Protein AF-A0A973CIN6-F1 (afdb_monomer_lite)

Sequence (72 aa):
IDLLPALPDAWNSGSVRGLVLRGGLTIDIEWEDGVLKSATLHASHDCDIPLVYGHQRKEFSLKAGEEIDITW

Secondary structure (DSSP, 8-state):
-EESTT--TT-SEEEEEEEEETTTEEEEEEEETTEEEEEEEEESS-EEEEEEETTEEEEEEEPTT-EEEE--

Radius of gyration: 12.01 Å; chains: 1; bounding box: 27×19×31 Å

pLDDT: mean 74.27, std 10.74, range [41.84, 87.38]

Structure (mmCIF, N/CA/C/O backbone):
data_AF-A0A973CIN6-F1
#
_entry.id   AF-A0A973CIN6-F1
#
loop_
_atom_site.group_PDB
_atom_site.id
_atom_site.type_symbol
_atom_site.label_atom_id
_atom_site.label_alt_id
_atom_site.label_comp_id
_atom_site.label_asym_id
_atom_site.label_entity_id
_atom_site.label_seq_id
_atom_site.pdbx_PDB_ins_code
_atom_site.Cartn_x
_atom_site.Cartn_y
_atom_site.Cartn_z
_atom_site.occupancy
_atom_site.B_iso_or_equiv
_atom_site.auth_seq_id
_atom_site.auth_comp_id
_atom_site.auth_asym_id
_atom_site.auth_atom_id
_atom_site.pdbx_PDB_model_num
ATOM 1 N N . ILE A 1 1 ? -4.125 -7.535 -0.756 1.00 55.78 1 ILE A N 1
ATOM 2 C CA . ILE A 1 1 ? -4.068 -6.502 -1.815 1.00 55.78 1 ILE A CA 1
ATOM 3 C C . ILE A 1 1 ? -2.642 -6.455 -2.288 1.00 55.78 1 ILE A C 1
ATOM 5 O O . ILE A 1 1 ? -1.768 -6.261 -1.452 1.00 55.78 1 ILE A O 1
ATOM 9 N N . ASP A 1 2 ? -2.429 -6.663 -3.578 1.00 53.38 2 ASP A N 1
ATOM 10 C CA . ASP A 1 2 ? -1.098 -6.663 -4.166 1.00 53.38 2 ASP A CA 1
ATOM 11 C C . ASP A 1 2 ? -0.793 -5.272 -4.711 1.00 53.38 2 ASP A C 1
ATOM 13 O O . ASP A 1 2 ? -1.422 -4.795 -5.658 1.00 53.38 2 ASP A O 1
ATOM 17 N N . LEU A 1 3 ? 0.157 -4.606 -4.067 1.00 53.91 3 LEU A N 1
ATOM 18 C CA . LEU A 1 3 ? 0.760 -3.375 -4.538 1.00 53.91 3 LEU A CA 1
ATOM 19 C C . LEU A 1 3 ? 1.838 -3.714 -5.558 1.00 53.91 3 LEU A C 1
ATOM 21 O O . LEU A 1 3 ? 2.784 -4.439 -5.256 1.00 53.91 3 LEU A O 1
ATOM 25 N N . LEU A 1 4 ? 1.690 -3.139 -6.752 1.00 58.31 4 LEU A N 1
ATOM 26 C CA . LEU A 1 4 ? 2.645 -3.248 -7.855 1.00 58.31 4 LEU A CA 1
ATOM 27 C C . LEU A 1 4 ? 2.964 -4.708 -8.269 1.00 58.31 4 LEU A C 1
ATOM 29 O O . LEU A 1 4 ? 4.135 -5.061 -8.383 1.00 58.31 4 LEU A O 1
ATOM 33 N N . PRO A 1 5 ? 1.964 -5.571 -8.554 1.00 46.69 5 PRO A N 1
ATOM 34 C CA . PRO A 1 5 ? 2.222 -6.962 -8.951 1.00 46.69 5 PRO A CA 1
ATOM 35 C C . PRO A 1 5 ? 2.936 -7.088 -10.307 1.00 46.69 5 PRO A C 1
ATOM 37 O O . PRO A 1 5 ? 3.467 -8.144 -10.636 1.00 46.69 5 PRO A O 1
ATOM 40 N N . ALA A 1 6 ? 2.923 -6.027 -11.114 1.00 41.84 6 ALA A N 1
ATOM 41 C CA . ALA A 1 6 ? 3.470 -6.009 -12.460 1.00 41.84 6 ALA A CA 1
ATOM 42 C C . ALA A 1 6 ? 3.898 -4.588 -12.836 1.00 41.84 6 ALA A C 1
ATOM 44 O O . ALA A 1 6 ? 3.404 -4.058 -13.827 1.00 41.84 6 ALA A O 1
ATOM 45 N N . LEU A 1 7 ? 4.749 -3.936 -12.031 1.00 50.84 7 LEU A N 1
ATOM 46 C CA . LEU A 1 7 ? 5.381 -2.698 -12.490 1.00 50.84 7 LEU A CA 1
ATOM 47 C C . LEU A 1 7 ? 6.204 -3.061 -13.738 1.00 50.84 7 LEU A C 1
ATOM 49 O O . LEU A 1 7 ? 7.166 -3.823 -13.619 1.00 50.84 7 LEU A O 1
ATOM 53 N N . PRO A 1 8 ? 5.828 -2.612 -14.947 1.00 51.72 8 PRO A N 1
ATOM 54 C CA . PRO A 1 8 ? 6.717 -2.750 -16.080 1.00 51.72 8 PRO A CA 1
ATOM 55 C C . PRO A 1 8 ? 7.927 -1.867 -15.769 1.00 51.72 8 PRO A C 1
ATOM 57 O O . PRO A 1 8 ? 7.748 -0.745 -15.295 1.00 51.72 8 PRO A O 1
ATOM 60 N N . ASP A 1 9 ? 9.132 -2.334 -16.084 1.00 54.75 9 ASP A N 1
ATOM 61 C CA . ASP A 1 9 ? 10.402 -1.591 -15.950 1.00 54.75 9 ASP A CA 1
ATOM 62 C C . ASP A 1 9 ? 10.324 -0.145 -16.511 1.00 54.75 9 ASP A C 1
ATOM 64 O O . ASP A 1 9 ? 11.082 0.738 -16.139 1.00 54.75 9 ASP A O 1
ATOM 68 N N . ALA A 1 10 ? 9.340 0.124 -17.378 1.00 55.03 10 ALA A N 1
ATOM 69 C CA . ALA A 1 10 ? 9.032 1.419 -17.972 1.00 55.03 10 ALA A CA 1
ATOM 70 C C . ALA A 1 10 ? 8.517 2.516 -17.010 1.00 55.03 10 ALA A C 1
ATOM 72 O O . ALA A 1 10 ? 8.488 3.681 -17.412 1.00 55.03 10 ALA A O 1
ATOM 73 N N . TRP A 1 11 ? 8.070 2.203 -15.788 1.00 63.38 11 TRP A N 1
ATOM 74 C CA . TRP A 1 11 ? 7.599 3.212 -14.822 1.00 63.38 11 TRP A CA 1
ATOM 75 C C . TRP A 1 11 ? 8.630 3.460 -13.717 1.00 63.38 11 TRP A C 1
ATOM 77 O O . TRP A 1 11 ? 8.418 3.058 -12.575 1.00 63.38 11 TRP A O 1
ATOM 87 N N . ASN A 1 12 ? 9.718 4.174 -14.049 1.00 63.31 12 ASN A N 1
ATOM 88 C CA . ASN A 1 12 ? 10.737 4.587 -13.073 1.00 63.31 12 ASN A CA 1
ATOM 89 C C . ASN A 1 12 ? 10.112 5.308 -11.875 1.00 63.31 12 ASN A C 1
ATOM 91 O O . ASN A 1 12 ? 10.399 4.951 -10.745 1.00 63.31 12 ASN A O 1
ATOM 95 N N . SER A 1 13 ? 9.247 6.298 -12.07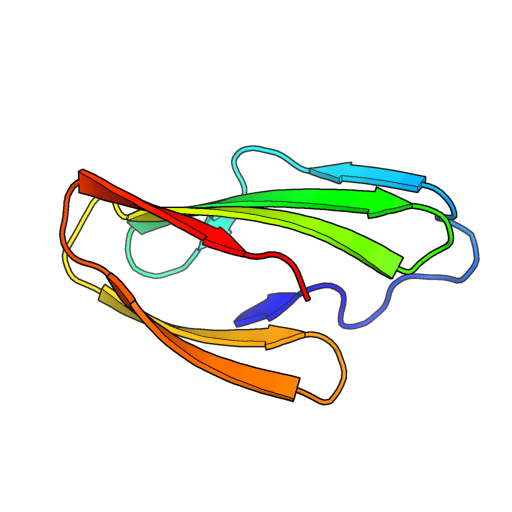5 1.00 76.62 13 SER A N 1
ATOM 96 C CA . SER A 1 13 ? 8.689 7.078 -10.968 1.00 76.62 13 SER A CA 1
ATOM 97 C C . SER A 1 13 ? 7.253 7.503 -11.234 1.00 76.62 13 SER A C 1
ATOM 99 O O . SER A 1 13 ? 6.859 7.771 -12.371 1.00 76.62 13 SER A O 1
ATOM 101 N N . GLY A 1 14 ? 6.455 7.536 -10.172 1.00 78.94 14 GLY A N 1
ATOM 102 C CA . GLY A 1 14 ? 5.044 7.875 -10.243 1.00 78.94 14 GLY A CA 1
ATOM 103 C C . GLY A 1 14 ? 4.406 7.963 -8.864 1.00 78.94 14 GLY A C 1
ATOM 104 O O . GLY A 1 14 ? 4.958 7.525 -7.857 1.00 78.94 14 GLY A O 1
ATOM 105 N N . SER A 1 15 ? 3.217 8.546 -8.826 1.00 81.31 15 SER A N 1
ATOM 106 C CA . SER A 1 15 ? 2.358 8.516 -7.654 1.00 81.31 15 SER A CA 1
ATOM 107 C C . SER A 1 15 ? 0.947 8.153 -8.079 1.00 81.31 15 SER A C 1
ATOM 109 O O . SER A 1 15 ? 0.447 8.589 -9.119 1.00 81.31 15 SER A O 1
ATOM 111 N N . VAL A 1 16 ? 0.306 7.321 -7.275 1.00 81.88 16 VAL A N 1
ATOM 112 C CA . VAL A 1 16 ? -1.105 7.001 -7.396 1.00 81.88 16 VAL A CA 1
ATOM 113 C C . VAL A 1 16 ? -1.770 7.381 -6.091 1.00 81.88 16 VAL A C 1
ATOM 115 O O . VAL A 1 16 ? -1.290 7.044 -5.015 1.00 81.88 16 VAL A O 1
ATOM 118 N N . ARG A 1 17 ? -2.856 8.133 -6.186 1.00 83.75 17 ARG A N 1
ATOM 119 C CA . ARG A 1 17 ? -3.570 8.663 -5.031 1.00 83.75 17 ARG A CA 1
ATOM 120 C C . ARG A 1 17 ? -5.032 8.281 -5.110 1.00 83.75 17 ARG A C 1
ATOM 122 O O . ARG A 1 17 ? -5.586 8.213 -6.211 1.00 83.75 17 ARG A O 1
ATOM 129 N N . GLY A 1 18 ? -5.647 8.018 -3.964 1.00 80.19 18 GLY A N 1
ATOM 130 C CA . GLY A 1 18 ? -7.061 7.662 -3.914 1.00 80.19 18 GLY A CA 1
ATOM 131 C C . GLY A 1 18 ? -7.390 6.232 -4.363 1.00 80.19 18 GLY A C 1
ATOM 132 O O . GLY A 1 18 ? -8.500 5.996 -4.848 1.00 80.19 18 GLY A O 1
ATOM 133 N N . LEU A 1 19 ? -6.464 5.270 -4.256 1.00 80.69 19 LEU A N 1
ATOM 134 C CA . LEU A 1 19 ? -6.756 3.886 -4.631 1.00 80.69 19 LEU A CA 1
ATOM 135 C C . LEU A 1 19 ? -7.718 3.276 -3.606 1.00 80.69 19 LEU A C 1
ATOM 137 O O . LEU A 1 19 ? -7.340 2.998 -2.471 1.00 80.69 19 LEU A O 1
ATOM 141 N N . VAL A 1 20 ? -8.970 3.055 -3.995 1.00 78.31 20 VAL A N 1
ATOM 142 C CA . VAL A 1 20 ? -9.953 2.453 -3.092 1.00 78.31 20 VAL A CA 1
ATOM 143 C C . VAL A 1 20 ? -9.782 0.939 -3.081 1.00 78.31 20 VAL A C 1
ATOM 145 O O . VAL A 1 20 ? -9.992 0.242 -4.075 1.00 78.31 20 VAL A O 1
ATOM 148 N N . LEU A 1 21 ? -9.409 0.433 -1.919 1.00 71.88 21 LEU A N 1
ATOM 149 C CA . LEU A 1 21 ? -9.272 -0.970 -1.605 1.00 71.88 21 LEU A CA 1
ATOM 150 C C . LEU A 1 21 ? -10.596 -1.539 -1.095 1.00 71.88 21 LEU A C 1
ATOM 152 O O . LEU A 1 21 ? -11.453 -0.860 -0.516 1.00 71.88 21 LEU A O 1
ATOM 156 N N . ARG A 1 22 ? -10.768 -2.842 -1.318 1.00 74.00 22 ARG A N 1
ATOM 157 C CA . ARG A 1 22 ? -11.951 -3.573 -0.867 1.00 74.00 22 ARG A CA 1
ATOM 158 C C . ARG A 1 22 ? -12.002 -3.533 0.664 1.00 74.00 22 ARG A C 1
ATOM 160 O O . ARG A 1 22 ? -11.048 -3.956 1.301 1.00 74.00 22 ARG A O 1
ATOM 167 N N . GLY A 1 23 ? -13.103 -3.031 1.224 1.00 67.69 23 GLY A N 1
ATOM 168 C CA . GLY A 1 23 ? -13.228 -2.758 2.665 1.00 67.69 23 GLY A CA 1
ATOM 169 C C . GLY A 1 23 ? -13.392 -1.275 3.016 1.00 67.69 23 GLY A C 1
ATOM 170 O O . GLY A 1 23 ? -13.585 -0.952 4.180 1.00 67.69 23 GLY A O 1
ATOM 171 N N . GLY A 1 24 ? -13.380 -0.370 2.028 1.00 76.00 24 GLY A N 1
ATOM 172 C CA . GLY A 1 24 ? -13.556 1.067 2.282 1.00 76.00 24 GLY A CA 1
ATOM 173 C C . GLY A 1 24 ? -12.287 1.715 2.827 1.00 76.00 24 GLY A C 1
ATOM 174 O O . GLY A 1 24 ? -12.342 2.587 3.691 1.00 76.00 24 GLY A O 1
ATOM 175 N N . LEU A 1 25 ? -11.142 1.254 2.337 1.00 80.75 25 LEU A N 1
ATOM 176 C CA . LEU A 1 25 ? -9.845 1.832 2.633 1.00 80.75 25 LEU A CA 1
ATOM 177 C C . LEU A 1 25 ? -9.331 2.525 1.378 1.00 80.75 25 LEU A C 1
ATOM 179 O O . LEU A 1 25 ? -9.531 2.027 0.277 1.00 80.75 25 LEU A O 1
ATOM 183 N N . THR A 1 26 ? -8.699 3.673 1.540 1.00 85.88 26 THR A N 1
ATOM 184 C CA . THR A 1 26 ? -8.061 4.407 0.450 1.00 85.88 26 THR A CA 1
ATOM 185 C C . THR A 1 26 ? -6.559 4.323 0.648 1.00 85.88 26 THR A C 1
ATOM 187 O O . THR A 1 26 ? -6.100 4.385 1.782 1.00 85.88 26 THR A O 1
ATOM 190 N N . ILE A 1 27 ? -5.794 4.122 -0.416 1.00 83.75 27 ILE A N 1
ATOM 191 C CA . ILE A 1 27 ? -4.339 4.105 -0.344 1.00 83.75 27 ILE A CA 1
ATOM 192 C C . ILE A 1 27 ? -3.738 5.036 -1.388 1.00 83.75 27 ILE A C 1
ATOM 194 O O . ILE A 1 27 ? -4.176 5.098 -2.540 1.00 83.75 27 ILE A O 1
ATOM 198 N N . ASP A 1 28 ? -2.708 5.737 -0.960 1.00 87.38 28 ASP A N 1
ATOM 199 C CA . ASP A 1 28 ? -1.925 6.677 -1.729 1.00 87.38 28 ASP A CA 1
ATOM 200 C C . ASP A 1 28 ? -0.501 6.135 -1.746 1.00 87.38 28 ASP A C 1
ATOM 202 O O . ASP A 1 28 ? 0.088 5.925 -0.696 1.00 87.38 28 ASP A O 1
ATOM 206 N N . ILE A 1 29 ? 0.038 5.821 -2.919 1.00 83.94 29 ILE A N 1
ATOM 207 C CA . ILE A 1 29 ? 1.369 5.236 -3.070 1.00 83.94 29 ILE A CA 1
ATOM 208 C C . ILE A 1 29 ? 2.213 6.122 -3.968 1.00 83.94 29 ILE A C 1
ATOM 210 O O . ILE A 1 29 ? 1.788 6.520 -5.051 1.00 83.94 29 ILE A O 1
ATOM 214 N N . GLU A 1 30 ? 3.448 6.355 -3.558 1.00 84.81 30 GLU A N 1
ATOM 215 C CA . GLU A 1 30 ? 4.473 7.036 -4.333 1.00 84.81 30 GLU A CA 1
ATOM 216 C C . GLU A 1 30 ? 5.655 6.081 -4.512 1.00 84.81 30 GLU A C 1
ATOM 218 O O . GLU A 1 30 ? 6.102 5.447 -3.555 1.00 84.81 30 GLU A O 1
ATOM 223 N N . TRP A 1 31 ? 6.155 5.949 -5.738 1.00 83.81 31 TRP A N 1
ATOM 224 C CA . TRP A 1 31 ? 7.319 5.124 -6.056 1.00 83.81 31 TRP A CA 1
ATOM 225 C C . TRP A 1 31 ? 8.297 5.885 -6.945 1.00 83.81 31 TRP A C 1
ATOM 227 O O . TRP A 1 31 ? 7.921 6.733 -7.758 1.00 83.81 31 TRP A O 1
ATOM 237 N N . GLU A 1 32 ? 9.576 5.584 -6.772 1.00 80.19 32 GLU A N 1
ATOM 238 C CA . GLU A 1 32 ? 10.682 6.193 -7.494 1.00 80.19 32 GLU A CA 1
ATOM 239 C C . GLU A 1 32 ? 11.766 5.141 -7.727 1.00 80.19 32 GLU A C 1
ATOM 241 O O . GLU A 1 32 ? 12.058 4.324 -6.860 1.00 80.19 32 GLU A O 1
ATOM 246 N N . ASP A 1 33 ? 12.317 5.129 -8.932 1.00 74.81 33 ASP A N 1
ATOM 247 C CA . ASP A 1 33 ? 13.211 4.096 -9.453 1.00 74.81 33 ASP A CA 1
ATOM 248 C C . ASP A 1 33 ? 12.680 2.649 -9.344 1.00 74.81 33 AS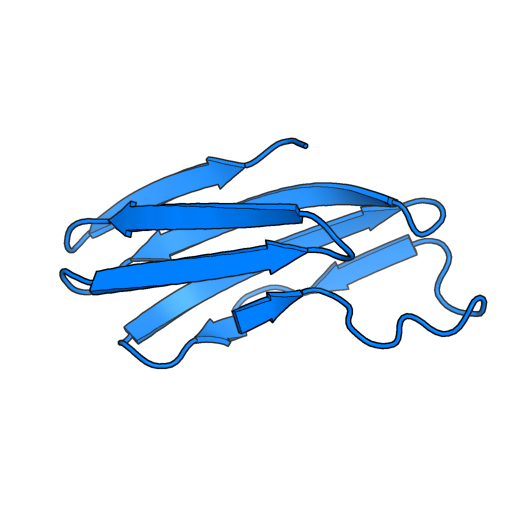P A C 1
ATOM 250 O O . ASP A 1 33 ? 13.420 1.702 -9.094 1.00 74.81 33 ASP A O 1
ATOM 254 N N . GLY A 1 34 ? 11.363 2.465 -9.489 1.00 70.81 34 GLY A N 1
ATOM 255 C CA . GLY A 1 34 ? 10.710 1.162 -9.304 1.00 70.81 34 GLY A CA 1
ATOM 256 C C . GLY A 1 34 ? 10.619 0.695 -7.843 1.00 70.81 34 GLY A C 1
ATOM 257 O O . GLY A 1 34 ? 10.124 -0.403 -7.581 1.00 70.81 34 GLY A O 1
ATOM 258 N N . VAL A 1 35 ? 11.037 1.531 -6.888 1.00 71.88 35 VAL A N 1
ATOM 259 C CA . VAL A 1 35 ? 10.980 1.266 -5.447 1.00 71.88 35 VAL A CA 1
ATOM 260 C C . VAL A 1 35 ? 9.879 2.108 -4.810 1.00 71.88 35 VAL A C 1
ATOM 262 O O . VAL A 1 35 ? 9.743 3.301 -5.080 1.00 71.88 35 VAL A O 1
ATOM 265 N N . LEU A 1 36 ? 9.072 1.493 -3.948 1.00 75.12 36 LEU A N 1
ATOM 266 C CA . LEU A 1 36 ? 8.066 2.205 -3.164 1.00 75.12 36 LEU A CA 1
ATOM 267 C C . LEU A 1 36 ? 8.748 3.219 -2.234 1.00 75.12 36 LEU A C 1
ATOM 269 O O . LEU A 1 36 ? 9.563 2.845 -1.395 1.00 75.12 36 LEU A O 1
ATOM 273 N N . LYS A 1 37 ? 8.407 4.498 -2.380 1.00 83.38 37 LYS A N 1
ATOM 274 C CA . LYS A 1 37 ? 8.970 5.601 -1.594 1.00 83.38 37 LYS A CA 1
ATOM 275 C C . LYS A 1 37 ? 8.144 5.870 -0.340 1.00 83.38 37 LYS A C 1
ATOM 277 O O . LYS A 1 37 ? 8.703 6.008 0.741 1.00 83.38 37 LYS A O 1
ATOM 282 N N . SER A 1 38 ? 6.824 5.925 -0.482 1.00 81.00 38 SER A N 1
ATOM 283 C CA . SER A 1 38 ? 5.876 6.059 0.628 1.00 81.00 38 SER A CA 1
ATOM 284 C C . SER A 1 38 ? 4.530 5.480 0.204 1.0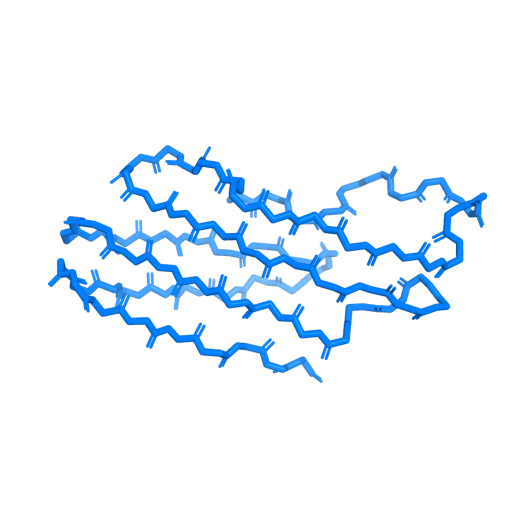0 81.00 38 SER A C 1
ATOM 286 O O . SER A 1 38 ? 4.157 5.544 -0.970 1.00 81.00 38 SER A O 1
ATOM 288 N N . ALA A 1 39 ? 3.816 4.878 1.150 1.00 82.62 39 ALA A N 1
ATOM 289 C CA . ALA A 1 39 ? 2.419 4.531 0.981 1.00 82.62 39 ALA A CA 1
ATOM 290 C C . ALA A 1 39 ? 1.612 4.978 2.198 1.00 82.62 39 ALA A C 1
ATOM 292 O O . ALA A 1 39 ? 1.843 4.504 3.305 1.00 82.62 39 ALA A O 1
ATOM 293 N N . THR A 1 40 ? 0.625 5.838 1.989 1.00 86.50 40 THR A N 1
ATOM 294 C CA . THR A 1 40 ? -0.313 6.278 3.018 1.00 86.50 40 THR A CA 1
ATOM 295 C C . THR A 1 40 ? -1.616 5.509 2.870 1.00 86.50 40 THR A C 1
ATOM 297 O O . THR A 1 40 ? -2.226 5.505 1.804 1.00 86.50 40 THR A O 1
ATOM 300 N N . LEU A 1 41 ? -2.052 4.832 3.928 1.00 84.56 41 LEU A N 1
ATOM 301 C CA . LEU A 1 41 ? -3.351 4.169 3.971 1.00 84.56 41 LEU A CA 1
ATOM 302 C C . LEU A 1 41 ? -4.303 4.986 4.832 1.00 84.56 41 LEU A C 1
ATOM 304 O O . LEU A 1 41 ? -3.958 5.369 5.942 1.00 84.56 41 LEU A O 1
ATOM 308 N N . HIS A 1 42 ? -5.523 5.156 4.345 1.00 86.25 42 HIS A N 1
ATOM 309 C CA . HIS A 1 42 ? -6.625 5.840 5.003 1.00 86.25 42 HIS A CA 1
ATOM 310 C C . HIS A 1 42 ? -7.806 4.881 5.160 1.00 86.25 42 HIS A C 1
ATOM 312 O O . HIS A 1 42 ? -8.528 4.589 4.198 1.00 86.25 42 HIS A O 1
ATOM 318 N N . ALA A 1 43 ? -8.039 4.389 6.373 1.00 84.94 43 ALA A N 1
ATOM 319 C CA . ALA A 1 43 ? -9.193 3.550 6.664 1.00 84.94 43 ALA A CA 1
ATOM 320 C C . ALA A 1 43 ? -10.435 4.410 6.906 1.00 84.94 43 ALA A C 1
ATOM 322 O O . ALA A 1 43 ? -10.472 5.204 7.840 1.00 84.94 43 ALA A O 1
ATOM 323 N N . SER A 1 44 ? -11.490 4.242 6.104 1.00 81.75 44 SER A N 1
ATOM 324 C CA . SER A 1 44 ? -12.785 4.879 6.411 1.00 81.75 44 SER A CA 1
ATOM 325 C C . SER A 1 44 ? -13.637 4.038 7.367 1.00 81.75 44 SER A C 1
ATOM 327 O O . SER A 1 44 ? -14.504 4.578 8.046 1.00 81.75 44 SER A O 1
ATOM 329 N N . HIS A 1 45 ? -13.373 2.733 7.456 1.00 80.56 45 HIS A N 1
ATOM 330 C CA . HIS A 1 45 ? -14.058 1.788 8.340 1.00 80.56 45 HIS A CA 1
ATOM 331 C C . HIS A 1 45 ? -13.047 0.855 9.016 1.00 80.56 45 HIS A C 1
ATOM 333 O O . HIS A 1 45 ? -11.903 0.760 8.572 1.00 80.56 45 HIS A O 1
ATOM 339 N N . ASP A 1 46 ? -13.461 0.174 10.085 1.00 82.00 46 ASP A N 1
ATOM 340 C CA . ASP A 1 46 ? -12.673 -0.891 10.697 1.00 82.00 46 ASP A CA 1
ATOM 341 C C . ASP A 1 46 ? -12.441 -2.020 9.689 1.00 82.00 46 ASP A C 1
ATOM 343 O O . ASP A 1 46 ? -13.376 -2.620 9.158 1.00 82.00 46 ASP A O 1
ATOM 347 N N . CYS A 1 47 ? -11.172 -2.270 9.373 1.00 72.81 47 CYS A N 1
ATOM 348 C CA . CYS A 1 47 ? -10.814 -3.273 8.391 1.00 72.81 47 CYS A CA 1
ATOM 349 C C . CYS A 1 47 ? -9.442 -3.868 8.696 1.00 72.81 47 CYS A C 1
ATOM 351 O O . CYS A 1 47 ? -8.464 -3.162 8.944 1.00 72.81 47 CYS A O 1
ATOM 353 N N . ASP A 1 48 ? -9.387 -5.193 8.643 1.00 78.19 48 ASP A N 1
ATOM 354 C CA . ASP A 1 48 ? -8.147 -5.942 8.567 1.00 78.19 48 ASP A CA 1
ATOM 355 C C . ASP A 1 48 ? -7.846 -6.195 7.092 1.00 78.19 48 ASP A C 1
ATOM 357 O O . ASP A 1 48 ? -8.642 -6.825 6.385 1.00 78.19 48 ASP A O 1
ATOM 361 N N . ILE A 1 49 ? -6.724 -5.662 6.614 1.00 73.81 49 ILE A N 1
ATOM 362 C CA . ILE A 1 49 ? -6.280 -5.907 5.248 1.00 73.81 49 ILE A CA 1
ATOM 363 C C . ILE A 1 49 ? -4.838 -6.419 5.214 1.00 73.81 49 ILE A C 1
ATOM 365 O O . ILE A 1 49 ? -3.915 -5.764 5.709 1.00 73.81 49 ILE A O 1
ATOM 369 N N . PRO A 1 50 ? -4.593 -7.559 4.544 1.00 74.56 50 PRO A N 1
ATOM 370 C CA . PRO A 1 50 ? -3.243 -7.960 4.199 1.00 74.56 50 PRO A CA 1
ATOM 371 C C . PRO A 1 50 ? -2.745 -7.091 3.037 1.00 74.56 50 PRO A C 1
ATOM 373 O O . PRO A 1 50 ? -3.246 -7.174 1.903 1.00 74.56 50 PRO A O 1
ATOM 376 N N . LEU A 1 51 ? -1.745 -6.261 3.321 1.00 73.50 51 LEU A N 1
ATOM 377 C CA . LEU A 1 51 ? -0.996 -5.498 2.334 1.00 73.50 51 LEU A CA 1
ATOM 378 C C . LEU A 1 51 ? 0.179 -6.348 1.848 1.00 73.50 51 LEU A C 1
ATOM 380 O O . LEU A 1 51 ? 1.018 -6.784 2.636 1.00 73.50 51 LEU A O 1
ATOM 384 N N . VAL A 1 52 ? 0.238 -6.604 0.548 1.00 72.25 52 VAL A N 1
ATOM 385 C CA . VAL A 1 52 ? 1.316 -7.367 -0.079 1.00 72.25 52 VAL A CA 1
ATOM 386 C C . VAL A 1 52 ? 2.037 -6.435 -1.037 1.00 72.25 52 VAL A C 1
ATOM 388 O O . VAL A 1 52 ? 1.403 -5.833 -1.898 1.00 72.25 52 VAL A O 1
ATOM 391 N N . TYR A 1 53 ? 3.348 -6.292 -0.879 1.00 68.81 53 TYR A N 1
ATOM 392 C CA . TYR A 1 53 ? 4.208 -5.553 -1.797 1.00 68.81 53 TYR A CA 1
ATOM 393 C C . TYR A 1 53 ? 5.345 -6.472 -2.247 1.00 68.81 53 TYR A C 1
ATOM 395 O O . TYR A 1 53 ? 6.141 -6.935 -1.426 1.00 68.81 53 TYR A O 1
ATOM 403 N N . GLY A 1 54 ? 5.394 -6.795 -3.542 1.00 68.50 54 GLY A N 1
ATOM 404 C CA . GLY A 1 54 ? 6.354 -7.760 -4.082 1.00 68.50 54 GLY A CA 1
ATOM 405 C C . GLY A 1 54 ? 6.281 -9.121 -3.371 1.00 68.50 54 GLY A C 1
ATOM 406 O O . GLY A 1 54 ? 5.304 -9.849 -3.510 1.00 68.50 54 GLY A O 1
ATOM 407 N N . HIS A 1 55 ? 7.319 -9.463 -2.598 1.00 66.56 55 HIS A N 1
ATOM 408 C CA . HIS A 1 55 ? 7.406 -10.711 -1.817 1.00 66.56 55 HIS A CA 1
ATOM 409 C C . HIS A 1 55 ? 7.043 -10.551 -0.332 1.00 66.56 55 HIS A C 1
ATOM 411 O O . HIS A 1 55 ? 7.085 -11.524 0.426 1.00 66.56 55 HIS A O 1
ATOM 417 N N . GLN A 1 56 ? 6.737 -9.334 0.113 1.00 65.44 56 GLN A N 1
ATOM 418 C CA . GLN A 1 56 ? 6.545 -9.035 1.522 1.00 65.44 56 GLN A CA 1
ATOM 419 C C . GLN A 1 56 ? 5.061 -8.799 1.813 1.00 65.44 56 GLN A C 1
ATOM 421 O O . GLN A 1 56 ? 4.439 -7.873 1.295 1.00 65.44 56 GLN A O 1
ATOM 426 N N . ARG A 1 57 ? 4.492 -9.650 2.672 1.00 74.94 57 ARG A N 1
ATOM 427 C CA . ARG A 1 57 ? 3.153 -9.463 3.241 1.00 74.94 57 ARG A CA 1
ATOM 428 C C . ARG A 1 57 ? 3.262 -8.794 4.606 1.00 74.94 57 ARG A C 1
ATOM 430 O O . ARG A 1 57 ? 4.040 -9.240 5.449 1.00 74.94 57 ARG A O 1
ATOM 437 N N . LYS A 1 58 ? 2.455 -7.768 4.839 1.00 74.94 58 LYS A N 1
ATOM 438 C CA . LYS A 1 58 ? 2.200 -7.197 6.161 1.00 74.94 58 LYS A CA 1
ATOM 439 C C . LYS A 1 58 ? 0.695 -7.141 6.377 1.00 74.94 58 LYS A C 1
ATOM 441 O O . LYS A 1 58 ? -0.054 -6.698 5.512 1.00 74.94 58 LYS A O 1
ATOM 446 N N . GLU A 1 59 ? 0.256 -7.627 7.525 1.00 76.00 59 GLU A N 1
ATOM 447 C CA . GLU A 1 59 ? -1.135 -7.521 7.954 1.00 76.00 59 GLU A CA 1
ATOM 448 C C . GLU A 1 59 ? -1.291 -6.217 8.727 1.00 76.00 59 GLU A C 1
ATOM 450 O O . GLU A 1 59 ? -0.558 -5.971 9.687 1.00 76.00 59 GLU A O 1
ATOM 455 N N . PHE A 1 60 ? -2.202 -5.364 8.262 1.00 78.00 60 PHE A N 1
ATOM 456 C CA . PHE A 1 60 ? -2.531 -4.112 8.926 1.00 78.00 60 PHE A CA 1
ATOM 457 C C . PHE A 1 60 ? -3.987 -4.160 9.363 1.00 78.00 60 PHE A C 1
ATOM 459 O O . PHE A 1 60 ? -4.894 -4.311 8.542 1.00 78.00 60 PHE A O 1
ATOM 466 N N . SER A 1 61 ? -4.200 -3.993 10.663 1.00 78.75 61 SER A N 1
ATOM 467 C CA . SER A 1 61 ? -5.525 -3.787 11.232 1.00 78.75 61 SER A CA 1
ATOM 468 C C . SER A 1 61 ? -5.707 -2.294 11.470 1.00 78.75 61 SER A C 1
ATOM 470 O O . SER A 1 61 ? -5.130 -1.751 12.411 1.00 78.75 61 SER A O 1
ATOM 472 N N . LEU A 1 62 ? -6.483 -1.633 10.610 1.00 82.12 62 LEU A N 1
ATOM 473 C CA . LEU A 1 62 ? -6.801 -0.214 10.754 1.00 82.12 62 LEU A CA 1
ATOM 474 C C . LEU A 1 62 ? -8.221 -0.045 11.292 1.00 82.12 62 LEU A C 1
ATOM 476 O O . LEU A 1 62 ? -9.142 -0.783 10.926 1.00 82.12 62 LEU A O 1
ATOM 480 N N . LYS A 1 63 ? -8.412 0.955 12.150 1.00 81.56 63 LYS A N 1
ATOM 481 C CA . LYS A 1 63 ? -9.744 1.363 12.605 1.00 81.56 63 LYS A CA 1
ATOM 482 C C . LYS A 1 63 ? -10.313 2.472 11.724 1.00 81.56 63 LYS A C 1
ATOM 484 O O . LYS A 1 63 ? -9.584 3.182 11.042 1.00 81.56 63 LYS A O 1
ATOM 489 N N . ALA A 1 64 ? -11.635 2.623 11.754 1.00 83.56 64 ALA A N 1
ATOM 490 C CA . ALA A 1 64 ? -12.334 3.688 11.045 1.00 83.56 64 ALA A CA 1
ATOM 491 C C . ALA A 1 64 ? -11.768 5.072 11.416 1.00 83.56 64 ALA A C 1
ATOM 493 O O . ALA A 1 64 ? -11.800 5.460 12.584 1.00 83.56 64 ALA A O 1
ATOM 494 N N . GLY A 1 65 ? -11.277 5.810 10.420 1.00 82.75 65 GLY A N 1
ATOM 495 C CA . GLY A 1 65 ? -10.669 7.133 10.573 1.00 82.75 65 GLY A CA 1
ATOM 496 C C . GLY A 1 65 ? -9.173 7.123 10.896 1.00 82.75 65 GLY A C 1
ATOM 497 O O . GLY A 1 65 ? -8.623 8.187 11.165 1.00 82.75 65 GLY A O 1
ATOM 498 N N . GLU A 1 66 ? -8.519 5.961 10.896 1.00 83.00 66 GLU A N 1
ATOM 499 C CA . GLU A 1 66 ? -7.082 5.852 11.139 1.00 83.00 66 GLU A CA 1
ATOM 500 C C . GLU A 1 66 ? -6.302 5.967 9.821 1.00 83.00 66 GLU A C 1
ATOM 502 O O . GLU A 1 66 ? -6.678 5.381 8.797 1.00 83.00 66 GLU A O 1
ATOM 507 N N . GLU A 1 67 ? -5.213 6.731 9.850 1.00 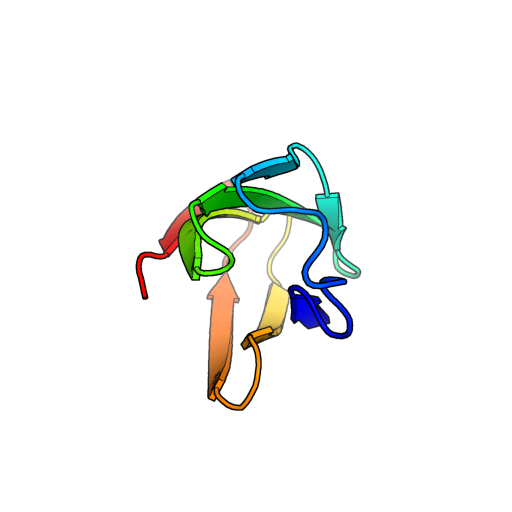83.56 67 GLU A N 1
ATOM 508 C CA . GLU A 1 67 ? -4.257 6.832 8.754 1.00 83.56 67 GLU A CA 1
ATOM 509 C C . GLU A 1 67 ? -2.895 6.301 9.196 1.00 83.56 67 GLU A C 1
ATOM 511 O O . GLU A 1 67 ? -2.459 6.534 10.326 1.00 83.56 67 GLU A O 1
ATOM 516 N N . ILE A 1 68 ? -2.226 5.568 8.312 1.00 83.50 68 ILE A N 1
ATOM 517 C CA . ILE A 1 68 ? -0.881 5.051 8.557 1.00 83.50 68 ILE A CA 1
ATOM 518 C C . ILE A 1 68 ? -0.004 5.356 7.353 1.00 83.50 68 ILE A C 1
ATOM 520 O O . ILE A 1 68 ? -0.341 5.018 6.218 1.00 83.50 68 ILE A O 1
ATOM 524 N N . ASP A 1 69 ? 1.133 5.992 7.616 1.00 81.94 69 ASP A N 1
ATOM 525 C CA . ASP A 1 69 ? 2.212 6.095 6.646 1.00 81.94 69 ASP A CA 1
ATOM 526 C C . ASP A 1 69 ? 3.094 4.852 6.749 1.00 81.94 69 ASP A C 1
ATOM 528 O O . ASP A 1 69 ? 3.550 4.460 7.828 1.00 81.94 69 ASP A O 1
ATOM 532 N N . ILE A 1 70 ? 3.299 4.207 5.610 1.00 76.81 70 ILE A N 1
ATOM 533 C CA . ILE A 1 70 ? 4.136 3.032 5.470 1.00 76.81 70 ILE A CA 1
A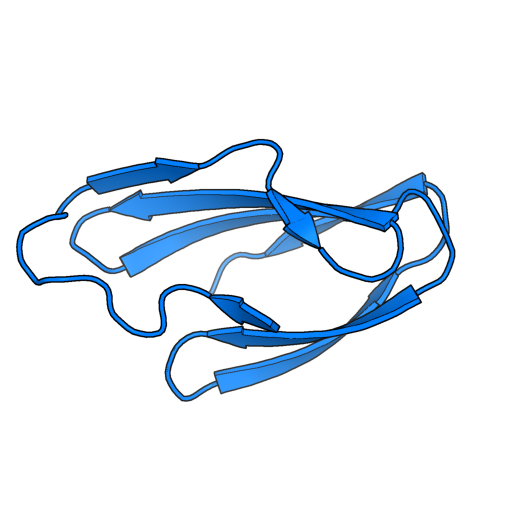TOM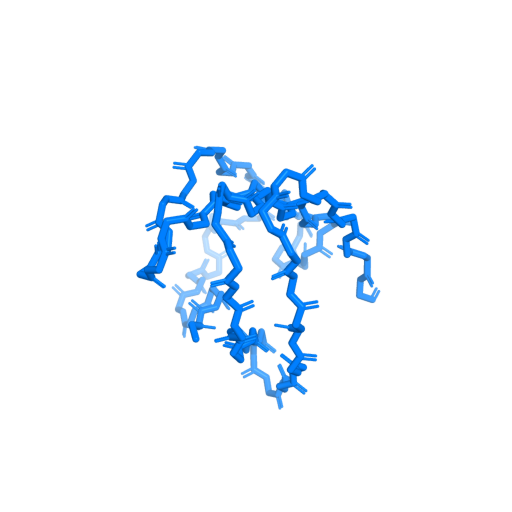 534 C C . ILE A 1 70 ? 5.316 3.412 4.593 1.00 76.81 70 ILE A C 1
ATOM 536 O O . ILE A 1 70 ? 5.205 3.609 3.382 1.00 76.81 70 ILE A O 1
ATOM 540 N N . THR A 1 71 ? 6.475 3.411 5.226 1.00 70.56 71 THR A N 1
ATOM 541 C CA . THR A 1 71 ? 7.779 3.360 4.579 1.00 70.56 71 THR A CA 1
ATOM 542 C C . THR A 1 71 ? 8.299 1.922 4.668 1.00 70.56 71 THR A C 1
ATOM 544 O O . THR A 1 71 ? 8.119 1.248 5.690 1.00 70.56 71 THR A O 1
ATOM 547 N N . TRP A 1 72 ? 8.851 1.410 3.567 1.00 63.84 72 TRP A N 1
ATOM 548 C CA . TRP A 1 72 ? 9.410 0.056 3.485 1.00 63.84 72 TRP A CA 1
ATOM 549 C C . TRP A 1 72 ? 10.900 0.029 3.800 1.00 63.84 72 TRP A C 1
ATOM 551 O O . TRP A 1 72 ? 11.594 1.013 3.461 1.00 63.84 72 TRP A O 1
#

Foldseek 3Di:
DEDCPDDDQVPQWDKDFQCQDPQRKGKIWTHHHNHTAKMKIFAQAFDWDFYHYDPDTDIDGDHHGDMDMDDD